Protein AF-A0A954JIT5-F1 (afdb_monomer)

Sequence (125 aa):
GEKFAMCTANTILPNGEAIFVLDMVTGRLIGAGYNTQTGGFTNTYARNLAADFRVVDNAQYVMVSGTSNIRSSGGGLPPATGVIYVGELNSGLVNMYAYAYGSGNRTFQNELQLIASFPWRQSLN

Structure (mmCIF, N/CA/C/O backbone):
data_AF-A0A954JIT5-F1
#
_entry.id   AF-A0A954JIT5-F1
#
loop_
_atom_site.group_PDB
_atom_site.id
_atom_site.type_symbol
_atom_site.label_atom_id
_atom_site.label_alt_id
_atom_site.label_comp_id
_atom_site.label_asym_id
_atom_site.label_entity_id
_atom_site.label_seq_id
_atom_site.pdbx_PDB_ins_code
_atom_site.Cartn_x
_atom_site.Cartn_y
_atom_site.Cartn_z
_atom_site.occupancy
_atom_site.B_iso_or_equiv
_atom_site.auth_seq_id
_atom_site.auth_comp_id
_atom_site.auth_asym_id
_atom_site.auth_atom_id
_atom_site.pdbx_PDB_model_num
ATOM 1 N N . GLY A 1 1 ? -21.141 7.621 -0.749 1.00 56.62 1 GLY A N 1
ATOM 2 C CA . GLY A 1 1 ? -20.071 8.153 -1.609 1.00 56.62 1 GLY A CA 1
ATOM 3 C C . GLY A 1 1 ? -18.924 7.179 -1.573 1.00 56.62 1 GLY A C 1
ATOM 4 O O . GLY A 1 1 ? -18.676 6.631 -0.504 1.00 56.62 1 GLY A O 1
ATOM 5 N N . GLU A 1 2 ? -18.295 6.924 -2.714 1.00 68.56 2 GLU A N 1
ATOM 6 C CA . GLU A 1 2 ? -17.094 6.089 -2.791 1.00 68.56 2 GLU A CA 1
ATOM 7 C C . GLU A 1 2 ? -15.995 6.700 -1.912 1.00 68.56 2 GLU A C 1
ATOM 9 O O . GLU A 1 2 ? -15.796 7.916 -1.910 1.00 68.56 2 GLU A O 1
ATOM 14 N N . LYS A 1 3 ? -15.332 5.865 -1.108 1.00 88.75 3 LYS A N 1
ATOM 15 C CA . LYS A 1 3 ? -14.244 6.27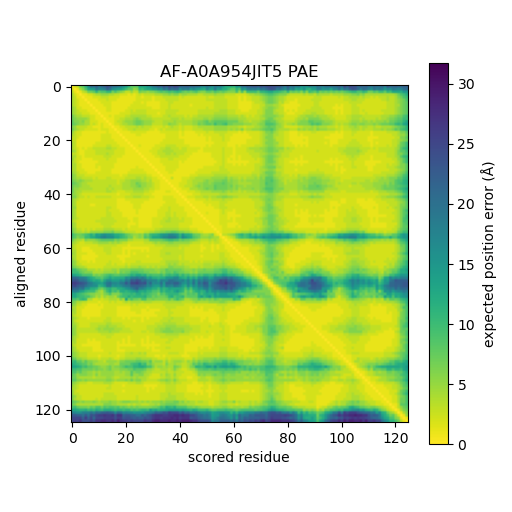7 -0.218 1.00 88.75 3 LYS A CA 1
ATOM 16 C C . LYS A 1 3 ? -13.006 5.494 -0.614 1.00 88.75 3 LYS A C 1
ATOM 18 O O . LYS A 1 3 ? -12.916 4.301 -0.335 1.00 88.75 3 LYS A O 1
ATOM 23 N N . PHE A 1 4 ? -12.073 6.163 -1.272 1.00 94.88 4 PHE A N 1
ATOM 24 C CA . PHE A 1 4 ? -10.789 5.585 -1.637 1.00 94.88 4 PHE A CA 1
ATOM 25 C C . PHE A 1 4 ? -9.642 6.456 -1.126 1.00 94.88 4 PHE A C 1
ATOM 27 O O . PHE A 1 4 ? -9.793 7.664 -0.951 1.00 94.88 4 PHE A O 1
ATOM 34 N N . ALA A 1 5 ? -8.490 5.833 -0.894 1.00 96.50 5 ALA A N 1
ATOM 35 C CA . ALA A 1 5 ? -7.214 6.512 -0.683 1.00 96.50 5 ALA A CA 1
ATOM 36 C C . ALA A 1 5 ? -6.198 6.030 -1.712 1.00 96.50 5 ALA A C 1
ATOM 38 O O . ALA A 1 5 ? -6.317 4.928 -2.247 1.00 96.50 5 ALA A O 1
ATOM 39 N N . MET A 1 6 ? -5.177 6.847 -1.959 1.00 97.88 6 MET A N 1
ATOM 40 C CA . MET A 1 6 ? -4.047 6.461 -2.790 1.00 97.88 6 MET A CA 1
ATOM 41 C C . MET A 1 6 ? -2.737 7.050 -2.287 1.00 97.88 6 MET A C 1
ATOM 43 O O . MET A 1 6 ? -2.720 8.128 -1.694 1.00 97.88 6 MET A O 1
ATOM 47 N N . CYS A 1 7 ? -1.639 6.347 -2.552 1.00 98.19 7 CYS A N 1
ATOM 48 C CA . CYS A 1 7 ? -0.286 6.860 -2.365 1.00 98.19 7 CYS A CA 1
ATOM 49 C C . CYS A 1 7 ? 0.678 6.216 -3.366 1.00 98.19 7 CYS A C 1
ATOM 51 O O . CYS A 1 7 ? 0.450 5.092 -3.826 1.00 98.19 7 CYS A O 1
ATOM 53 N N . THR A 1 8 ? 1.777 6.904 -3.670 1.00 97.94 8 THR A N 1
ATOM 54 C CA . THR A 1 8 ? 2.912 6.313 -4.387 1.00 97.94 8 THR A CA 1
ATOM 55 C C . THR A 1 8 ? 3.932 5.761 -3.401 1.00 97.94 8 THR A C 1
ATOM 57 O O . THR A 1 8 ? 4.007 6.211 -2.258 1.00 97.94 8 THR A O 1
ATOM 60 N N . ALA A 1 9 ? 4.716 4.773 -3.818 1.00 97.00 9 ALA A N 1
ATOM 61 C CA . ALA A 1 9 ? 5.888 4.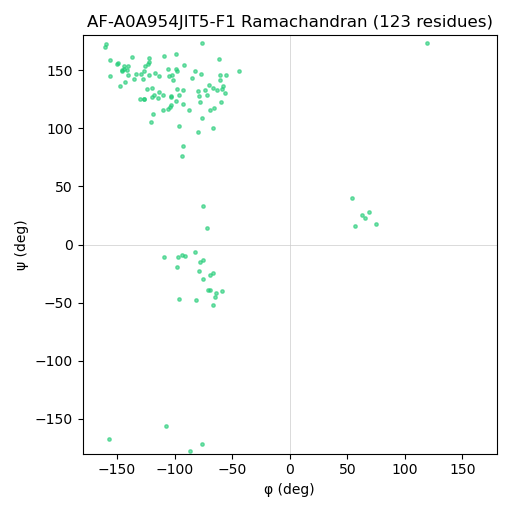326 -3.080 1.00 97.00 9 ALA A CA 1
ATOM 62 C C . ALA A 1 9 ? 7.023 3.972 -4.047 1.00 97.00 9 ALA A C 1
ATOM 64 O O . ALA A 1 9 ? 6.790 3.537 -5.176 1.00 97.00 9 ALA A O 1
ATOM 65 N N . ASN A 1 10 ? 8.258 4.141 -3.580 1.00 95.38 10 ASN A N 1
ATOM 66 C CA . ASN A 1 10 ? 9.449 3.918 -4.392 1.00 95.38 10 ASN A CA 1
ATOM 67 C C . ASN A 1 10 ? 9.663 2.437 -4.706 1.00 95.38 10 ASN A C 1
ATOM 69 O O . ASN A 1 10 ? 9.605 1.575 -3.832 1.00 95.38 10 ASN A O 1
ATOM 73 N N . THR A 1 11 ? 10.025 2.147 -5.945 1.00 93.19 11 THR A N 1
ATOM 74 C CA . THR A 1 11 ? 10.513 0.828 -6.352 1.00 93.19 11 THR A CA 1
ATOM 75 C C . THR A 1 11 ? 11.967 0.623 -5.899 1.00 93.19 11 THR A C 1
ATOM 77 O O . THR A 1 11 ? 12.531 1.405 -5.131 1.00 93.19 11 THR A O 1
ATOM 80 N N . ILE A 1 12 ? 12.600 -0.459 -6.354 1.00 89.50 12 ILE A N 1
ATOM 81 C CA . ILE A 1 12 ? 14.051 -0.634 -6.206 1.00 89.50 12 ILE A CA 1
ATOM 82 C C . ILE A 1 12 ? 14.857 0.182 -7.233 1.00 89.50 12 ILE A C 1
ATOM 84 O O . ILE A 1 12 ? 16.063 0.355 -7.072 1.00 89.50 12 ILE A O 1
ATOM 88 N N . LEU A 1 13 ? 14.213 0.685 -8.292 1.00 89.25 13 LEU A N 1
ATOM 89 C CA . LEU A 1 13 ? 14.871 1.509 -9.300 1.00 89.25 13 LEU A CA 1
ATOM 90 C C . LEU A 1 13 ? 14.914 2.981 -8.862 1.00 89.25 13 LEU A C 1
ATOM 92 O O . LEU A 1 13 ? 13.929 3.480 -8.310 1.00 89.25 13 LEU A O 1
ATOM 96 N N . PRO A 1 14 ? 16.002 3.712 -9.167 1.00 87.94 14 PRO A N 1
ATOM 97 C CA . PRO A 1 14 ? 16.045 5.157 -8.976 1.00 87.94 14 PRO A CA 1
ATOM 98 C C . PRO A 1 14 ? 14.898 5.842 -9.729 1.00 87.94 14 PRO A C 1
ATOM 100 O O . PRO A 1 14 ? 14.702 5.582 -10.916 1.00 87.94 14 PRO A O 1
ATOM 103 N N . ASN A 1 15 ? 14.156 6.718 -9.046 1.00 87.00 15 ASN A N 1
ATOM 104 C CA . ASN A 1 15 ? 13.010 7.463 -9.590 1.00 87.00 15 ASN A CA 1
ATOM 105 C C . ASN A 1 15 ? 11.880 6.590 -10.178 1.00 87.00 15 ASN A C 1
ATOM 107 O O . ASN A 1 15 ? 11.043 7.093 -10.925 1.00 87.00 15 ASN A O 1
ATOM 111 N N . GLY A 1 16 ? 11.852 5.289 -9.877 1.00 91.31 16 GLY A N 1
ATOM 112 C CA . GLY A 1 16 ? 10.735 4.416 -10.225 1.00 91.31 16 GLY A CA 1
ATOM 113 C C . GLY A 1 16 ? 9.737 4.354 -9.076 1.00 91.31 16 GLY A C 1
ATOM 114 O O . GLY A 1 16 ? 10.140 4.102 -7.941 1.00 91.31 16 GLY A O 1
ATOM 115 N N . GLU A 1 17 ? 8.446 4.498 -9.367 1.00 92.38 17 GLU A N 1
ATOM 116 C CA . GLU A 1 17 ? 7.369 4.418 -8.376 1.00 92.38 17 GLU A CA 1
ATOM 117 C C . GLU A 1 17 ? 6.326 3.349 -8.733 1.00 92.38 17 GLU A C 1
ATOM 119 O O . GLU A 1 17 ? 6.122 2.974 -9.894 1.00 92.38 17 GLU A O 1
ATOM 124 N N . ALA A 1 18 ? 5.644 2.867 -7.700 1.00 96.56 18 ALA A N 1
ATOM 125 C CA . ALA A 1 18 ? 4.385 2.152 -7.799 1.00 96.56 18 ALA A CA 1
ATOM 126 C C . ALA A 1 18 ? 3.266 2.986 -7.166 1.00 96.56 18 ALA A C 1
ATOM 128 O O . ALA A 1 18 ? 3.490 3.681 -6.176 1.00 96.56 18 ALA A O 1
ATOM 129 N N . ILE A 1 19 ? 2.064 2.903 -7.733 1.00 98.06 19 ILE A N 1
ATOM 130 C CA . ILE A 1 19 ? 0.849 3.526 -7.202 1.00 98.06 19 ILE A CA 1
ATOM 131 C C . ILE A 1 19 ? 0.004 2.469 -6.496 1.00 98.06 19 ILE A C 1
ATOM 133 O O . ILE A 1 19 ? -0.117 1.339 -6.974 1.00 98.06 19 ILE A O 1
ATOM 137 N N . PHE A 1 20 ? -0.606 2.847 -5.379 1.00 98.56 20 PHE A N 1
ATOM 138 C CA . PHE A 1 20 ? -1.499 1.992 -4.612 1.00 98.56 20 PHE A CA 1
ATOM 139 C C . PHE A 1 20 ? -2.822 2.694 -4.363 1.00 98.56 20 PHE A C 1
ATOM 141 O O . PHE A 1 20 ? -2.850 3.899 -4.120 1.00 98.56 20 PHE A O 1
ATOM 148 N N . VAL A 1 21 ? -3.907 1.927 -4.418 1.00 98.38 21 VAL A N 1
ATOM 149 C CA . VAL A 1 21 ? -5.275 2.395 -4.214 1.00 98.38 21 VAL A CA 1
ATOM 150 C C . VAL A 1 21 ? -5.959 1.480 -3.211 1.00 98.38 21 VAL A C 1
ATOM 152 O O . VAL A 1 21 ? -6.009 0.262 -3.397 1.00 98.38 21 VAL A O 1
ATOM 155 N N . LEU A 1 22 ? -6.488 2.080 -2.151 1.00 98.06 22 LEU A N 1
ATOM 156 C CA . LEU A 1 22 ? -7.285 1.416 -1.134 1.00 98.06 22 LEU A CA 1
ATOM 157 C C . LEU A 1 22 ? -8.760 1.742 -1.348 1.00 98.06 22 LEU A C 1
ATOM 159 O O . LEU A 1 22 ? -9.151 2.903 -1.241 1.00 98.06 22 LEU A O 1
ATOM 163 N N . ASP A 1 23 ? -9.570 0.712 -1.572 1.00 95.62 23 ASP A N 1
ATOM 164 C CA . ASP A 1 23 ? -11.014 0.776 -1.363 1.00 95.62 23 ASP A CA 1
ATOM 165 C C . ASP A 1 23 ? -11.287 0.704 0.146 1.00 95.62 23 ASP A C 1
ATOM 167 O O . ASP A 1 23 ? -11.091 -0.340 0.777 1.00 95.62 23 ASP A O 1
ATOM 171 N N . MET A 1 24 ? -11.715 1.822 0.737 1.00 94.38 24 MET A N 1
ATOM 172 C CA . MET A 1 24 ? -11.970 1.894 2.177 1.00 94.38 24 MET A CA 1
ATOM 173 C C . MET A 1 24 ? -13.265 1.194 2.593 1.00 94.38 24 MET A C 1
ATOM 175 O O . MET A 1 24 ? -13.473 0.995 3.784 1.00 94.38 24 MET A O 1
ATOM 179 N N . VAL A 1 25 ? -14.146 0.853 1.649 1.00 92.31 25 VAL A N 1
ATOM 180 C CA . VAL A 1 25 ? -15.397 0.143 1.935 1.00 92.31 25 VAL A CA 1
ATOM 181 C C . VAL A 1 25 ? -15.120 -1.346 2.068 1.00 92.31 25 VAL A C 1
ATOM 183 O O . VAL A 1 25 ? -15.551 -1.964 3.036 1.00 92.31 25 VAL A O 1
ATOM 186 N N . THR A 1 26 ? -14.378 -1.925 1.121 1.00 93.25 26 THR A N 1
ATOM 187 C CA . THR A 1 26 ? -14.102 -3.371 1.125 1.00 93.25 26 THR A CA 1
ATOM 188 C C . THR A 1 26 ? -12.787 -3.739 1.813 1.00 93.25 26 THR A C 1
ATOM 190 O O . THR A 1 26 ? -12.479 -4.922 1.938 1.00 93.25 26 THR A O 1
ATOM 193 N N . GLY A 1 27 ? -11.948 -2.758 2.162 1.00 95.12 27 GLY A N 1
ATOM 194 C CA . GLY A 1 27 ? -10.584 -2.998 2.641 1.00 95.12 27 GLY A CA 1
ATOM 195 C C . GLY A 1 27 ? -9.676 -3.622 1.574 1.00 95.12 27 GLY A C 1
ATOM 196 O O . GLY A 1 27 ? -8.699 -4.296 1.906 1.00 95.12 27 GLY A O 1
ATOM 197 N N . ARG A 1 28 ? -10.002 -3.458 0.284 1.00 96.50 28 ARG A N 1
ATOM 198 C CA . ARG A 1 28 ? -9.207 -4.019 -0.816 1.00 96.50 28 ARG A CA 1
ATOM 199 C C . ARG A 1 28 ? -8.112 -3.033 -1.193 1.00 96.50 28 ARG A C 1
ATOM 201 O O . ARG A 1 28 ? -8.395 -1.953 -1.703 1.00 96.50 28 ARG A O 1
ATOM 208 N N . LEU A 1 29 ? -6.864 -3.440 -0.995 1.00 98.25 29 LEU A N 1
ATOM 209 C CA . LEU A 1 29 ? -5.696 -2.699 -1.449 1.00 98.25 29 LEU A CA 1
ATOM 210 C C . LEU A 1 29 ? -5.198 -3.313 -2.752 1.00 98.25 29 LEU A C 1
ATOM 212 O O . LEU A 1 29 ? -4.898 -4.505 -2.807 1.00 98.25 29 LEU A O 1
ATOM 216 N N . ILE A 1 30 ? -5.115 -2.498 -3.796 1.00 98.31 30 ILE A N 1
ATOM 217 C CA . ILE A 1 30 ? -4.501 -2.862 -5.072 1.00 98.31 30 ILE A CA 1
ATOM 218 C C . ILE A 1 30 ? -3.368 -1.901 -5.396 1.00 98.31 30 ILE A C 1
ATOM 220 O O . ILE A 1 30 ? -3.314 -0.786 -4.881 1.00 98.31 30 ILE A O 1
ATOM 224 N N . GLY A 1 31 ? -2.467 -2.309 -6.277 1.00 98.00 31 GLY A N 1
ATOM 225 C CA . GLY A 1 31 ? -1.455 -1.400 -6.785 1.00 98.00 31 GLY A CA 1
ATOM 226 C C . GLY A 1 31 ? -0.837 -1.858 -8.084 1.00 98.00 31 GLY A C 1
ATOM 227 O O . GLY A 1 31 ? -1.029 -2.996 -8.521 1.00 98.00 31 GLY A O 1
ATOM 228 N N . ALA A 1 32 ? -0.070 -0.953 -8.679 1.00 97.88 32 ALA A N 1
ATOM 229 C CA . ALA A 1 32 ? 0.680 -1.232 -9.880 1.00 97.88 32 ALA A CA 1
ATOM 230 C C . ALA A 1 32 ? 1.998 -0.445 -9.948 1.00 97.88 32 ALA A C 1
ATOM 232 O O . ALA A 1 32 ? 2.044 0.747 -9.659 1.00 97.88 32 ALA A O 1
ATOM 233 N N . GLY A 1 33 ? 3.074 -1.116 -10.356 1.00 96.06 33 GLY A N 1
ATOM 234 C CA . GLY A 1 33 ? 4.373 -0.520 -10.655 1.00 96.06 33 GLY A CA 1
ATOM 235 C C . GLY A 1 33 ? 4.528 -0.254 -12.147 1.00 96.06 33 GLY A C 1
ATOM 236 O O . GLY A 1 33 ? 4.323 -1.160 -12.962 1.00 96.06 33 GLY A O 1
ATOM 237 N N . TYR A 1 34 ? 4.913 0.974 -12.496 1.00 93.38 34 TYR A N 1
ATOM 238 C CA . TYR A 1 34 ? 5.220 1.339 -13.876 1.00 93.38 34 TYR A CA 1
ATOM 239 C C . TYR A 1 34 ? 6.559 0.730 -14.297 1.00 93.38 34 TYR A C 1
ATOM 241 O O . TYR A 1 34 ? 7.546 0.802 -13.563 1.00 93.38 34 TYR A O 1
ATOM 249 N N . ASN A 1 35 ? 6.598 0.121 -15.476 1.00 90.12 35 ASN A N 1
ATOM 250 C CA . ASN A 1 35 ? 7.809 -0.404 -16.085 1.00 90.12 35 ASN A CA 1
ATOM 251 C C . ASN A 1 35 ? 8.172 0.445 -17.303 1.00 90.12 35 ASN A C 1
ATOM 253 O O . ASN A 1 35 ? 7.444 0.490 -18.296 1.00 90.12 35 ASN A O 1
ATOM 257 N N . THR A 1 36 ? 9.321 1.110 -17.218 1.00 87.06 36 THR A N 1
ATOM 258 C CA . THR A 1 36 ? 9.836 1.998 -18.264 1.00 87.06 36 THR A CA 1
ATOM 259 C C . THR A 1 36 ? 10.271 1.246 -19.519 1.00 87.06 36 THR A C 1
ATOM 261 O O . THR A 1 36 ? 10.224 1.829 -20.596 1.00 87.06 36 THR A O 1
ATOM 264 N N . GLN A 1 37 ? 10.655 -0.033 -19.414 1.00 87.31 37 GLN A N 1
ATOM 265 C CA . GLN A 1 37 ? 11.058 -0.843 -20.571 1.00 87.31 37 GLN A CA 1
ATOM 266 C C . GLN A 1 37 ? 9.862 -1.181 -21.461 1.00 87.31 37 GLN A C 1
ATOM 268 O O . GLN A 1 37 ? 9.970 -1.163 -22.683 1.00 87.31 37 GLN A O 1
ATOM 273 N N . THR A 1 38 ? 8.712 -1.470 -20.849 1.00 89.31 38 THR A N 1
ATOM 274 C CA . THR A 1 38 ? 7.483 -1.836 -21.566 1.00 89.31 38 THR A CA 1
ATOM 275 C C . THR A 1 38 ? 6.523 -0.662 -21.758 1.00 89.31 38 THR A C 1
ATOM 277 O O . THR A 1 38 ? 5.532 -0.810 -22.464 1.00 89.31 38 THR A O 1
ATOM 280 N N . GLY A 1 39 ? 6.766 0.479 -21.105 1.00 90.19 39 GLY A N 1
ATOM 281 C CA . GLY A 1 39 ? 5.899 1.659 -21.166 1.00 90.19 39 GLY A CA 1
ATOM 282 C C . GLY A 1 39 ? 4.539 1.474 -20.485 1.00 90.19 39 GLY A C 1
ATOM 283 O O . GLY A 1 39 ? 3.562 2.098 -20.892 1.00 90.19 39 GLY A O 1
ATOM 284 N N . GLY A 1 40 ? 4.436 0.602 -19.476 1.00 92.44 40 GLY A N 1
ATOM 285 C CA . GLY A 1 40 ? 3.143 0.248 -18.883 1.00 92.44 40 GLY A CA 1
ATOM 286 C C . GLY A 1 40 ? 3.221 -0.342 -17.480 1.00 92.44 40 GLY A C 1
ATOM 287 O O . GLY A 1 40 ? 4.296 -0.626 -16.955 1.00 92.44 40 GLY A O 1
ATOM 288 N N . PHE A 1 41 ? 2.056 -0.535 -16.864 1.00 95.44 41 PHE A N 1
ATOM 289 C CA . PHE A 1 41 ? 1.923 -1.161 -15.551 1.00 95.44 41 PHE A CA 1
ATOM 290 C C . PHE A 1 41 ? 2.023 -2.684 -15.664 1.00 95.44 41 PHE A C 1
ATOM 292 O O . PHE A 1 41 ? 1.042 -3.358 -15.971 1.00 95.44 41 PHE A O 1
ATOM 299 N N . THR A 1 42 ? 3.213 -3.235 -15.424 1.00 94.50 42 THR A N 1
ATOM 300 C CA . THR A 1 42 ? 3.453 -4.686 -15.539 1.00 94.50 42 THR A CA 1
ATOM 301 C C . THR A 1 42 ? 3.660 -5.378 -14.202 1.00 94.50 42 THR A C 1
ATOM 303 O O . THR A 1 42 ? 3.646 -6.601 -14.157 1.00 94.50 42 THR A O 1
ATOM 306 N N . ASN A 1 43 ? 3.835 -4.637 -13.110 1.00 95.56 43 ASN A N 1
ATOM 307 C CA . ASN A 1 43 ? 3.906 -5.203 -11.767 1.00 95.56 43 ASN A CA 1
ATOM 308 C C . ASN A 1 43 ? 2.594 -4.886 -11.062 1.00 95.56 43 ASN A C 1
ATOM 310 O O . ASN A 1 43 ?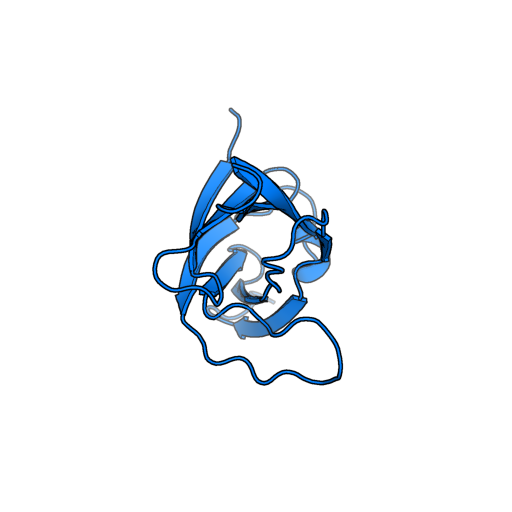 2.300 -3.714 -10.888 1.00 95.56 43 ASN A O 1
ATOM 314 N N . THR A 1 44 ? 1.802 -5.880 -10.682 1.00 97.06 44 THR A N 1
ATOM 315 C CA . THR A 1 44 ? 0.486 -5.669 -10.059 1.00 97.06 44 THR A CA 1
ATOM 316 C C . THR A 1 44 ? 0.414 -6.325 -8.692 1.00 97.06 44 THR A C 1
ATOM 318 O O . THR A 1 44 ? 1.026 -7.373 -8.468 1.00 97.06 44 THR A O 1
ATOM 321 N N . TYR A 1 45 ? -0.330 -5.684 -7.790 1.00 97.56 45 TYR A N 1
ATOM 322 C CA . TYR A 1 45 ? -0.409 -6.061 -6.385 1.00 97.56 45 TYR A CA 1
ATOM 323 C C . TYR A 1 45 ? -1.844 -6.087 -5.876 1.00 97.56 45 TYR A C 1
ATOM 325 O O . TYR A 1 45 ? -2.665 -5.266 -6.288 1.00 97.56 45 TYR A O 1
ATOM 333 N N . ALA A 1 46 ? -2.131 -7.000 -4.949 1.00 97.88 46 ALA A N 1
ATOM 334 C CA . ALA A 1 46 ? -3.403 -7.055 -4.239 1.00 97.88 46 ALA A CA 1
ATOM 335 C C . ALA A 1 46 ? -3.223 -7.541 -2.792 1.00 97.88 46 ALA A C 1
ATOM 337 O O . ALA A 1 46 ? -2.311 -8.319 -2.508 1.00 97.88 46 ALA A O 1
ATOM 338 N N . ARG A 1 47 ? -4.101 -7.088 -1.889 1.00 98.06 47 ARG A N 1
ATOM 339 C CA . ARG A 1 47 ? -4.224 -7.561 -0.502 1.00 98.06 47 ARG A CA 1
ATOM 340 C C . ARG A 1 47 ? -5.625 -7.291 0.044 1.00 98.06 47 ARG A C 1
ATOM 342 O O . ARG A 1 47 ? -6.228 -6.263 -0.271 1.00 98.06 47 ARG A O 1
ATOM 349 N N . ASN A 1 48 ? -6.124 -8.194 0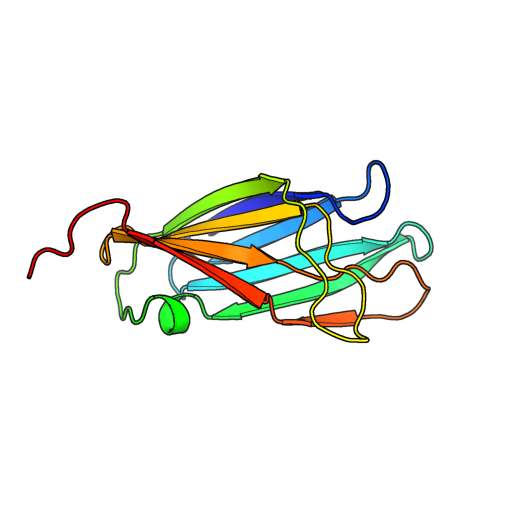.884 1.00 97.25 48 ASN A N 1
ATOM 350 C CA . ASN A 1 48 ? -7.342 -7.986 1.664 1.00 97.25 48 ASN A CA 1
ATOM 351 C C . ASN A 1 48 ? -6.977 -7.496 3.074 1.00 97.25 48 ASN A C 1
ATOM 353 O O . ASN A 1 48 ? -6.576 -8.290 3.923 1.00 97.25 48 ASN A O 1
ATOM 357 N N . LEU A 1 49 ? -7.129 -6.195 3.321 1.00 97.25 49 LEU A N 1
ATOM 358 C CA . LEU A 1 49 ? -6.781 -5.590 4.605 1.00 97.25 49 LEU A CA 1
ATOM 359 C C . LEU A 1 49 ? -7.810 -5.898 5.692 1.00 97.25 49 LEU A C 1
ATOM 361 O O . LEU A 1 49 ? -7.441 -5.999 6.857 1.00 97.25 49 LEU A O 1
ATOM 365 N N . ALA A 1 50 ? -9.084 -6.085 5.337 1.00 95.50 50 ALA A N 1
ATOM 366 C CA . ALA A 1 50 ? -10.106 -6.459 6.314 1.00 95.50 50 ALA A CA 1
ATOM 367 C C . ALA A 1 50 ? -9.748 -7.785 7.007 1.00 95.50 50 ALA A C 1
ATOM 369 O O . ALA A 1 50 ? -9.845 -7.896 8.230 1.00 95.50 50 ALA A O 1
ATOM 370 N N . ALA A 1 51 ? -9.224 -8.748 6.240 1.00 96.00 51 ALA A N 1
ATOM 371 C CA . ALA A 1 51 ? -8.715 -10.007 6.777 1.00 96.00 51 ALA A CA 1
ATOM 372 C C . ALA A 1 51 ? -7.489 -9.807 7.687 1.00 96.00 51 ALA A C 1
ATOM 374 O O . ALA A 1 51 ? -7.443 -10.374 8.778 1.00 96.00 51 ALA A O 1
ATOM 375 N N . ASP A 1 52 ? -6.526 -8.977 7.274 1.00 96.81 52 ASP A N 1
ATOM 376 C CA . ASP A 1 52 ? -5.309 -8.721 8.057 1.00 96.81 52 ASP A CA 1
ATOM 377 C C . ASP A 1 52 ? -5.604 -8.036 9.399 1.00 96.81 52 ASP A C 1
ATOM 379 O O . ASP A 1 52 ? -5.033 -8.405 10.425 1.00 96.81 52 ASP A O 1
ATOM 383 N N . PHE A 1 53 ? -6.511 -7.056 9.405 1.00 95.75 53 PHE A N 1
ATOM 384 C CA . PHE A 1 53 ? -6.931 -6.343 10.615 1.00 95.75 53 PHE A CA 1
ATOM 385 C C . PHE A 1 53 ? -8.002 -7.086 11.420 1.00 95.75 53 PHE A C 1
ATOM 387 O O . PHE A 1 53 ? -8.331 -6.660 12.525 1.00 95.75 53 PHE A O 1
ATOM 394 N N . ARG A 1 54 ? -8.529 -8.205 10.898 1.00 94.25 54 ARG A N 1
ATOM 395 C CA . ARG A 1 54 ? -9.634 -8.980 11.493 1.00 94.25 54 ARG A CA 1
ATOM 396 C C . ARG A 1 54 ? -10.866 -8.119 11.778 1.00 94.25 54 ARG A C 1
ATOM 398 O O . ARG A 1 54 ? -11.516 -8.268 12.810 1.00 94.25 54 ARG A O 1
ATOM 405 N N . VAL A 1 55 ? -11.169 -7.214 10.856 1.00 92.06 55 VAL A N 1
ATOM 406 C CA . VAL A 1 55 ? -12.322 -6.315 10.940 1.00 92.06 55 VAL A CA 1
ATOM 407 C C . VAL A 1 55 ? -13.415 -6.756 9.981 1.00 92.06 55 VAL A C 1
ATOM 409 O O . VAL A 1 55 ? -13.153 -7.364 8.943 1.00 92.06 55 VAL A O 1
ATOM 412 N N . VAL A 1 56 ? -14.649 -6.449 10.362 1.00 83.94 56 VAL A N 1
ATOM 413 C CA . VAL A 1 56 ? -15.856 -6.664 9.558 1.00 83.94 56 VAL A CA 1
ATOM 414 C C . VAL A 1 56 ? -16.373 -5.308 9.061 1.00 83.94 56 VAL A C 1
ATOM 416 O O . VAL A 1 56 ? -15.596 -4.357 8.952 1.00 83.94 56 VAL A O 1
ATOM 419 N N . ASP A 1 57 ? -17.662 -5.214 8.743 1.00 79.62 57 ASP A N 1
ATOM 420 C CA . ASP A 1 57 ? -18.321 -4.003 8.250 1.00 79.62 57 ASP A CA 1
ATOM 421 C C . ASP A 1 57 ? -17.938 -2.723 9.022 1.00 79.62 57 ASP A C 1
ATOM 423 O O . ASP A 1 57 ? -17.688 -2.738 10.228 1.00 79.62 57 ASP A O 1
ATOM 427 N N . ASN A 1 58 ? -17.949 -1.584 8.319 1.00 87.31 58 ASN A N 1
ATOM 428 C CA . ASN A 1 58 ? -17.623 -0.249 8.847 1.00 87.31 58 ASN A CA 1
ATOM 429 C C . ASN A 1 58 ? -16.181 -0.061 9.364 1.00 87.31 58 ASN A C 1
ATOM 431 O O . ASN A 1 58 ? -15.930 0.828 10.187 1.00 87.31 58 ASN A O 1
ATOM 435 N N . ALA A 1 59 ? -15.222 -0.841 8.859 1.00 92.56 59 ALA A N 1
ATOM 436 C CA . ALA A 1 59 ? -13.802 -0.554 9.036 1.00 92.56 59 ALA A CA 1
ATOM 437 C C . ALA A 1 59 ? -13.444 0.860 8.541 1.00 92.56 59 ALA A C 1
ATOM 439 O O . ALA A 1 59 ? -14.023 1.372 7.578 1.00 92.56 59 ALA A O 1
ATOM 440 N N . GLN A 1 60 ? -12.494 1.507 9.214 1.00 94.75 60 GLN A N 1
ATOM 441 C CA . GLN A 1 60 ? -12.053 2.851 8.851 1.00 94.75 60 GLN A CA 1
ATOM 442 C C . GLN A 1 60 ? -10.546 2.860 8.674 1.00 94.75 60 GLN A C 1
ATOM 444 O O . GLN A 1 60 ? -9.811 2.499 9.586 1.00 94.75 60 GLN A O 1
ATOM 449 N N . TYR A 1 61 ? -10.078 3.305 7.512 1.00 95.81 61 TYR A N 1
ATOM 450 C CA . TYR A 1 61 ? -8.672 3.194 7.150 1.00 95.81 61 TYR A CA 1
ATOM 451 C C . TYR A 1 61 ? -8.007 4.555 6.964 1.00 95.81 61 TYR A C 1
ATOM 453 O O . TYR A 1 61 ? -8.612 5.504 6.466 1.00 95.81 61 TYR A O 1
ATOM 461 N N . VAL A 1 62 ? -6.723 4.611 7.298 1.00 96.06 62 VAL A N 1
ATOM 462 C CA . VAL A 1 62 ? -5.791 5.678 6.917 1.00 96.06 62 VAL A CA 1
ATOM 463 C C . VAL A 1 62 ? -4.571 5.053 6.259 1.00 96.06 62 VAL A C 1
ATOM 465 O O . VAL A 1 62 ? -4.200 3.928 6.584 1.00 96.06 62 VAL A O 1
ATOM 468 N N . MET A 1 63 ? -3.947 5.761 5.323 1.00 97.75 63 MET A N 1
ATOM 469 C CA . MET A 1 63 ? -2.868 5.206 4.511 1.00 97.75 63 MET A CA 1
ATOM 470 C C . MET A 1 63 ? -1.793 6.251 4.240 1.00 97.75 63 MET A C 1
ATOM 472 O O . MET A 1 63 ? -2.102 7.409 3.965 1.00 97.75 63 MET A O 1
ATOM 476 N N . VAL A 1 64 ? -0.535 5.823 4.300 1.00 98.12 64 VAL A N 1
ATOM 477 C CA . VAL A 1 64 ? 0.633 6.615 3.907 1.00 98.12 64 VAL A CA 1
ATOM 478 C C . VAL A 1 64 ? 1.720 5.684 3.378 1.00 98.12 64 VAL A C 1
ATOM 480 O O . VAL A 1 64 ? 1.759 4.502 3.718 1.00 98.12 64 VAL A O 1
ATOM 483 N N . SER A 1 65 ? 2.615 6.199 2.547 1.00 97.94 65 SER A N 1
ATOM 484 C CA . SER A 1 65 ? 3.813 5.479 2.124 1.00 97.94 65 SER A CA 1
ATOM 485 C C . SER A 1 65 ? 5.043 5.896 2.922 1.00 97.94 65 SER A C 1
ATOM 487 O O . SER A 1 65 ? 5.071 6.923 3.597 1.00 97.94 65 SER A O 1
ATOM 489 N N . GLY A 1 66 ? 6.087 5.081 2.842 1.00 96.38 66 GL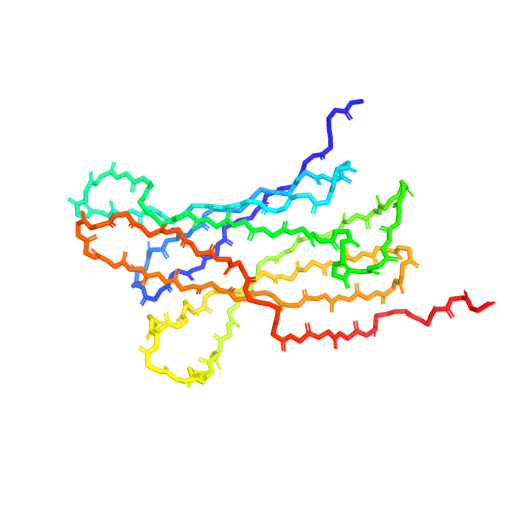Y A N 1
ATOM 490 C CA . GLY A 1 66 ? 7.402 5.434 3.355 1.00 96.38 66 GLY A CA 1
ATOM 491 C C . GLY A 1 66 ? 8.502 4.643 2.669 1.00 96.38 66 GLY A C 1
ATOM 492 O O . GLY A 1 66 ? 8.271 3.970 1.663 1.00 96.38 66 GLY A O 1
ATOM 493 N N . THR A 1 67 ? 9.693 4.702 3.254 1.00 95.44 67 THR A N 1
ATOM 494 C CA . THR A 1 67 ? 10.881 4.000 2.766 1.00 95.44 67 THR A CA 1
ATOM 495 C C . THR A 1 67 ? 11.422 3.115 3.876 1.00 95.44 67 THR A C 1
ATOM 497 O O . THR A 1 67 ? 11.559 3.556 5.017 1.00 95.44 67 THR A O 1
ATOM 500 N N . SER A 1 68 ? 11.749 1.867 3.553 1.00 92.00 68 SER A N 1
ATOM 501 C CA . SER A 1 68 ? 12.352 0.935 4.498 1.00 92.00 68 SER A CA 1
ATOM 502 C C . SER A 1 68 ? 13.330 -0.002 3.804 1.00 92.00 68 SER A C 1
ATOM 504 O O . SER A 1 68 ? 13.157 -0.368 2.644 1.00 92.00 68 SER A O 1
ATOM 506 N N . ASN A 1 69 ? 14.362 -0.418 4.534 1.00 86.94 69 ASN A N 1
ATOM 507 C CA . ASN A 1 69 ? 15.303 -1.424 4.062 1.00 86.94 69 ASN A CA 1
ATOM 508 C C . ASN A 1 69 ? 14.844 -2.811 4.533 1.00 86.94 69 ASN A C 1
ATOM 510 O O . ASN A 1 69 ? 15.254 -3.296 5.591 1.00 86.94 69 ASN A O 1
ATOM 514 N N . ILE A 1 70 ? 13.939 -3.420 3.764 1.00 84.88 70 ILE A N 1
ATOM 515 C CA . ILE A 1 70 ? 13.425 -4.761 4.044 1.00 84.88 70 ILE A CA 1
ATOM 516 C C . ILE A 1 70 ? 14.462 -5.792 3.618 1.00 84.88 70 ILE A C 1
ATOM 518 O O . ILE A 1 70 ? 14.858 -5.860 2.456 1.00 84.88 70 ILE A O 1
ATOM 522 N N . ARG A 1 71 ? 14.893 -6.636 4.558 1.00 74.12 71 ARG A N 1
ATOM 523 C CA . ARG A 1 71 ? 15.784 -7.751 4.227 1.00 74.12 71 ARG A CA 1
ATOM 524 C C . ARG A 1 71 ? 14.987 -8.800 3.460 1.00 74.12 71 ARG A C 1
ATOM 526 O O . ARG A 1 71 ? 13.945 -9.241 3.937 1.00 74.12 71 ARG A O 1
ATOM 533 N N . SER A 1 72 ? 15.489 -9.236 2.308 1.00 66.62 72 SER A N 1
ATOM 534 C CA . SER A 1 72 ? 14.895 -10.359 1.581 1.00 66.62 72 SER A CA 1
ATOM 535 C C . SER A 1 72 ? 15.046 -11.651 2.390 1.00 66.62 72 SER A C 1
ATOM 537 O O . SER A 1 72 ? 16.167 -12.111 2.618 1.00 66.62 72 SER A O 1
ATOM 539 N N . SER A 1 73 ? 13.940 -12.268 2.799 1.00 57.97 73 SER A N 1
ATOM 540 C CA . SER A 1 73 ? 13.933 -13.617 3.369 1.00 57.97 73 SER A CA 1
ATOM 541 C C . SER A 1 73 ? 13.667 -14.654 2.267 1.00 57.97 73 SER A C 1
ATOM 543 O O . SER A 1 73 ? 12.567 -15.180 2.137 1.00 57.97 73 SER A O 1
ATOM 545 N N . GLY A 1 74 ? 14.682 -14.951 1.447 1.00 61.00 74 GLY A N 1
ATOM 546 C CA . GLY A 1 74 ? 14.634 -16.030 0.443 1.00 61.00 74 GLY A CA 1
ATOM 547 C C . GLY A 1 74 ? 14.801 -15.583 -1.017 1.00 61.00 74 GLY A C 1
ATOM 548 O O . GLY A 1 74 ? 14.872 -14.396 -1.316 1.00 61.00 74 GLY A O 1
ATOM 549 N N . GLY A 1 75 ? 14.892 -16.559 -1.932 1.00 56.53 75 GLY A N 1
ATOM 550 C CA . GLY A 1 75 ? 15.268 -16.397 -3.352 1.00 56.53 75 GLY A CA 1
ATOM 551 C C . GLY A 1 75 ? 14.204 -15.806 -4.292 1.00 56.53 75 GLY A C 1
ATOM 552 O O . GLY A 1 75 ? 14.137 -16.204 -5.452 1.00 56.53 75 GLY A O 1
ATOM 553 N N . GLY A 1 76 ? 13.353 -14.904 -3.797 1.00 67.38 76 GLY A N 1
ATOM 554 C CA . GLY A 1 76 ? 12.357 -14.180 -4.596 1.00 67.38 76 GLY A CA 1
ATOM 555 C C . GLY A 1 76 ? 12.904 -12.899 -5.237 1.00 67.38 76 GLY A C 1
ATOM 556 O O . GLY A 1 76 ? 14.080 -12.566 -5.091 1.00 67.38 76 GLY A O 1
ATOM 557 N N . LEU A 1 77 ? 12.036 -12.155 -5.936 1.00 65.81 77 LEU A N 1
ATOM 558 C CA . LEU A 1 77 ? 12.364 -10.789 -6.359 1.00 65.81 77 LEU A CA 1
ATOM 559 C C . LEU A 1 77 ? 12.701 -9.941 -5.122 1.00 65.81 77 LEU A C 1
ATOM 561 O O . LEU A 1 77 ? 11.988 -10.040 -4.118 1.00 65.81 77 LEU A O 1
ATOM 565 N N . PRO A 1 78 ? 13.757 -9.112 -5.177 1.00 72.62 78 PRO A N 1
ATOM 566 C CA . PRO A 1 78 ? 14.112 -8.270 -4.050 1.00 72.62 78 PRO A CA 1
ATOM 567 C C . PRO A 1 78 ? 12.948 -7.323 -3.721 1.00 72.62 78 PRO A C 1
ATOM 569 O O . PRO A 1 78 ? 12.276 -6.826 -4.637 1.00 72.62 78 PRO A O 1
ATOM 572 N N . PRO A 1 79 ? 12.685 -7.076 -2.426 1.00 78.56 79 PRO A N 1
ATOM 573 C CA . PRO A 1 79 ? 11.671 -6.115 -2.030 1.00 78.56 79 PRO A CA 1
ATOM 574 C C . PRO A 1 79 ? 12.027 -4.726 -2.569 1.00 78.56 79 PRO A C 1
ATOM 576 O O . PRO A 1 79 ? 13.198 -4.353 -2.675 1.00 78.56 79 PRO A O 1
ATOM 579 N N . ALA A 1 80 ? 11.000 -3.959 -2.919 1.00 88.19 80 ALA A N 1
ATOM 580 C CA . ALA A 1 80 ? 11.132 -2.542 -3.200 1.00 88.19 80 ALA A CA 1
ATOM 581 C C . ALA A 1 80 ? 11.633 -1.792 -1.955 1.00 88.19 80 ALA A C 1
ATOM 583 O O . ALA A 1 80 ? 11.511 -2.265 -0.824 1.00 88.19 80 ALA A O 1
ATOM 584 N N . THR A 1 81 ? 12.191 -0.600 -2.170 1.00 92.75 81 THR A N 1
ATOM 585 C CA . THR A 1 81 ? 12.620 0.268 -1.061 1.00 92.75 81 THR A CA 1
ATOM 586 C C . THR A 1 81 ? 11.446 1.011 -0.425 1.00 92.75 81 THR A C 1
ATOM 588 O O . THR A 1 81 ? 11.523 1.433 0.728 1.00 92.75 81 THR A O 1
ATOM 591 N N . GLY A 1 82 ? 10.348 1.169 -1.163 1.00 95.56 82 GLY A N 1
ATOM 592 C CA . GLY A 1 82 ? 9.105 1.746 -0.687 1.00 95.56 82 GLY A CA 1
ATOM 593 C C . GLY A 1 82 ? 8.235 0.737 0.054 1.00 95.56 82 GLY A C 1
ATOM 594 O O . GLY A 1 82 ? 8.217 -0.456 -0.247 1.00 95.56 82 GLY A O 1
ATOM 595 N N . VAL A 1 83 ? 7.469 1.247 1.009 1.00 97.00 83 VAL A N 1
ATOM 596 C CA . VAL A 1 83 ? 6.531 0.484 1.838 1.00 97.00 83 VAL A CA 1
ATOM 597 C C . VAL A 1 83 ? 5.225 1.250 1.990 1.00 97.00 83 VAL A C 1
ATOM 599 O O . VAL A 1 83 ? 5.178 2.464 1.781 1.00 97.00 83 VAL A O 1
ATOM 602 N N . ILE A 1 84 ? 4.170 0.539 2.370 1.00 98.12 84 ILE A N 1
ATOM 603 C CA . ILE A 1 84 ? 2.848 1.112 2.622 1.00 98.12 84 ILE A CA 1
ATOM 604 C C . ILE A 1 84 ? 2.502 0.873 4.084 1.00 98.12 84 ILE A C 1
ATOM 606 O O . ILE A 1 84 ? 2.548 -0.262 4.555 1.00 98.12 84 ILE A O 1
ATOM 610 N N . TYR A 1 85 ? 2.118 1.928 4.786 1.00 98.19 85 TYR A N 1
ATOM 611 C CA . TYR A 1 85 ? 1.531 1.839 6.111 1.00 98.19 85 TYR A CA 1
ATOM 612 C C . TYR A 1 85 ? 0.030 2.046 5.990 1.00 98.19 85 TYR A C 1
ATOM 614 O O . TYR A 1 85 ? -0.424 3.038 5.417 1.00 98.19 85 TYR A O 1
ATOM 622 N N . VAL A 1 86 ? -0.739 1.119 6.549 1.00 98.19 86 VAL A N 1
ATOM 623 C CA . VAL A 1 86 ? -2.184 1.275 6.689 1.00 98.19 86 VAL A CA 1
ATOM 624 C C . VAL A 1 86 ? -2.518 1.215 8.164 1.00 98.19 86 VAL A C 1
ATOM 626 O O . VAL A 1 86 ? -2.112 0.284 8.851 1.00 98.19 86 VAL A O 1
ATOM 629 N N . GLY A 1 87 ? -3.238 2.215 8.654 1.00 97.44 87 GLY A N 1
ATOM 630 C CA . GLY A 1 87 ? -3.879 2.172 9.959 1.00 97.44 87 GLY A CA 1
ATOM 631 C C . GLY A 1 87 ? -5.337 1.786 9.791 1.00 97.44 87 GLY A C 1
ATOM 632 O O . GLY A 1 87 ? -6.017 2.358 8.940 1.00 97.44 87 GLY A O 1
ATOM 633 N N . GLU A 1 88 ? -5.822 0.858 10.605 1.00 96.00 88 GLU A N 1
ATOM 634 C CA . GLU A 1 88 ? -7.256 0.643 10.771 1.00 96.00 88 GLU A CA 1
ATOM 635 C C . GLU A 1 88 ? -7.668 1.259 12.112 1.00 96.00 88 GLU A C 1
ATOM 637 O O . GLU A 1 88 ? -7.126 0.950 13.179 1.00 96.00 88 GLU A O 1
ATOM 642 N N . LEU A 1 89 ? -8.557 2.248 12.035 1.00 93.31 89 LEU A N 1
ATOM 643 C CA . LEU A 1 89 ? -8.848 3.126 13.152 1.00 93.31 89 LEU A CA 1
ATOM 644 C C . LEU A 1 89 ? -9.574 2.368 14.249 1.00 93.31 89 LEU A C 1
ATOM 646 O O . LEU A 1 89 ? -9.224 2.600 15.393 1.00 93.31 89 LEU A O 1
ATOM 650 N N . ASN A 1 90 ? -10.511 1.462 13.954 1.00 91.62 90 ASN A N 1
ATOM 651 C CA . ASN A 1 90 ? -11.311 0.793 14.983 1.00 91.62 90 ASN A CA 1
ATOM 652 C C . ASN A 1 90 ? -10.460 -0.131 15.869 1.00 91.62 90 ASN A C 1
ATOM 654 O O . ASN A 1 90 ? -10.454 0.032 17.091 1.00 91.62 90 ASN A O 1
ATOM 658 N N . SER A 1 91 ? -9.693 -1.024 15.249 1.00 91.62 91 SER A N 1
ATOM 659 C CA . SER A 1 91 ? -8.763 -1.975 15.866 1.00 91.62 91 SER A CA 1
ATOM 660 C C . SER A 1 91 ? -7.574 -1.294 16.542 1.00 91.62 91 SER A C 1
ATOM 662 O O . SER A 1 91 ? -6.991 -1.857 17.465 1.00 91.62 91 SER A O 1
ATOM 664 N N . GLY A 1 92 ? -7.212 -0.078 16.117 1.00 93.50 92 GLY A N 1
ATOM 665 C CA . GLY A 1 92 ? -6.082 0.644 16.692 1.00 93.50 92 GLY A CA 1
ATOM 666 C C . GLY A 1 92 ? -4.720 0.105 16.256 1.00 93.50 92 GLY A C 1
ATOM 667 O O . GLY A 1 92 ? -3.713 0.399 16.903 1.00 93.50 92 GLY A O 1
ATOM 668 N N . LEU A 1 93 ? -4.672 -0.669 15.169 1.00 96.06 93 LEU A N 1
ATOM 669 C CA . LEU A 1 93 ? -3.450 -1.243 14.616 1.00 96.06 93 LEU A CA 1
ATO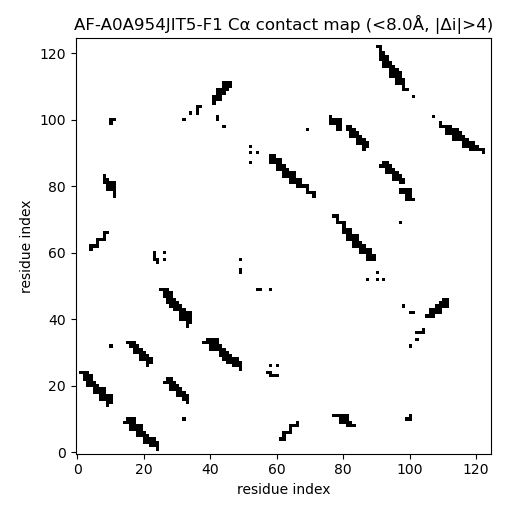M 670 C C . LEU A 1 93 ? -2.980 -0.469 13.385 1.00 96.06 93 LEU A C 1
ATOM 672 O O . LEU A 1 93 ? -3.778 0.009 12.579 1.00 96.06 93 LEU A O 1
ATOM 676 N N . VAL A 1 94 ? -1.662 -0.397 13.221 1.00 97.75 94 VAL A N 1
ATOM 677 C CA . VAL A 1 94 ? -1.007 -0.013 11.972 1.00 97.75 94 VAL A CA 1
ATOM 678 C C . VAL A 1 94 ? -0.233 -1.213 11.449 1.00 97.75 94 VAL A C 1
ATOM 680 O O . VAL A 1 94 ? 0.609 -1.762 12.157 1.00 97.75 94 VAL A O 1
ATOM 683 N N . ASN A 1 95 ? -0.500 -1.590 10.202 1.00 97.94 95 ASN A N 1
ATOM 684 C CA . ASN A 1 95 ? 0.225 -2.621 9.473 1.00 97.94 95 ASN A CA 1
ATOM 685 C C . ASN A 1 95 ? 1.153 -1.993 8.434 1.00 97.94 95 ASN A C 1
ATOM 687 O O . ASN A 1 95 ? 0.822 -0.993 7.796 1.00 97.94 95 ASN A O 1
ATOM 691 N N . MET A 1 96 ? 2.304 -2.624 8.243 1.00 97.56 96 MET A N 1
ATOM 692 C CA . MET A 1 96 ? 3.310 -2.275 7.252 1.00 97.56 96 MET A CA 1
ATOM 693 C C . MET A 1 96 ? 3.357 -3.349 6.169 1.00 97.56 96 MET A C 1
ATOM 695 O O . MET A 1 96 ? 3.527 -4.531 6.474 1.00 97.56 96 MET A O 1
ATOM 699 N N . TYR A 1 97 ? 3.273 -2.929 4.912 1.00 97.12 97 TYR A N 1
ATOM 700 C CA . TYR A 1 97 ? 3.267 -3.804 3.749 1.00 97.12 97 TYR A CA 1
ATOM 701 C C . TYR A 1 97 ? 4.440 -3.508 2.818 1.00 97.12 97 TYR A C 1
ATOM 703 O O . TYR A 1 97 ? 4.709 -2.350 2.488 1.00 97.12 97 TYR A O 1
ATOM 711 N N . ALA A 1 98 ? 5.105 -4.566 2.361 1.00 95.50 98 ALA A N 1
ATOM 712 C CA . ALA A 1 98 ? 6.122 -4.509 1.320 1.00 95.50 98 ALA A CA 1
ATOM 713 C C . ALA A 1 98 ? 5.614 -5.138 0.020 1.00 95.50 98 ALA A C 1
ATOM 715 O O . ALA A 1 98 ? 4.647 -5.904 -0.007 1.00 95.50 98 ALA A O 1
ATOM 716 N N . TYR A 1 99 ? 6.304 -4.819 -1.065 1.00 94.69 99 TYR A N 1
ATOM 717 C CA . TYR A 1 99 ? 6.046 -5.351 -2.393 1.00 94.69 99 TYR A CA 1
ATOM 718 C C . TYR A 1 99 ? 7.367 -5.538 -3.130 1.00 94.69 99 TYR A C 1
ATOM 720 O O . TYR A 1 99 ? 8.348 -4.857 -2.843 1.00 94.69 99 TYR A O 1
ATOM 728 N N . ALA A 1 100 ? 7.403 -6.472 -4.074 1.00 92.25 100 ALA A N 1
ATOM 729 C CA . ALA A 1 100 ? 8.560 -6.692 -4.932 1.00 92.25 100 ALA A CA 1
ATOM 730 C C . ALA A 1 100 ? 8.357 -6.010 -6.287 1.00 92.25 100 ALA A C 1
ATOM 732 O O . ALA A 1 100 ? 7.227 -5.902 -6.756 1.00 92.25 100 ALA A O 1
ATOM 733 N N . TYR A 1 101 ? 9.442 -5.596 -6.937 1.00 92.00 101 TYR A N 1
ATOM 734 C CA . TYR A 1 101 ? 9.389 -4.970 -8.258 1.00 92.00 101 TYR A CA 1
ATOM 735 C C . TYR A 1 101 ? 10.311 -5.698 -9.239 1.00 92.00 101 TYR A C 1
ATOM 737 O O . TYR A 1 101 ? 11.506 -5.847 -8.985 1.00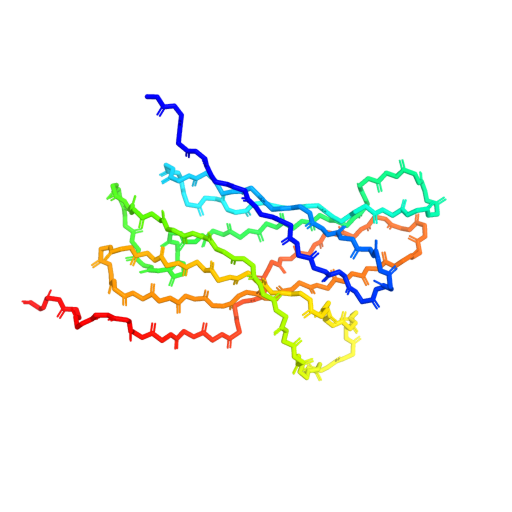 92.00 101 TYR A O 1
ATOM 745 N N . GLY A 1 102 ? 9.764 -6.134 -10.373 1.00 89.75 102 GLY A N 1
ATOM 746 C CA . GLY A 1 102 ? 10.515 -6.704 -11.488 1.00 89.75 102 GLY A CA 1
ATOM 747 C C . GLY A 1 102 ? 10.658 -5.704 -12.636 1.00 89.75 102 GLY A C 1
ATOM 748 O O . GLY A 1 102 ? 9.665 -5.171 -13.128 1.00 89.75 102 GLY A O 1
ATOM 749 N N . SER A 1 103 ? 11.892 -5.475 -13.092 1.00 84.38 103 SER A N 1
ATOM 750 C CA . SER A 1 103 ? 12.208 -4.515 -14.163 1.00 84.38 103 SER A CA 1
ATOM 751 C C . SER A 1 103 ? 12.205 -5.107 -15.577 1.00 84.38 103 SER A C 1
ATOM 753 O O . SER A 1 103 ? 12.294 -4.358 -16.541 1.00 84.38 103 SER A O 1
ATOM 755 N N . GLY A 1 104 ? 12.125 -6.433 -15.731 1.00 84.62 104 GLY A N 1
ATOM 756 C CA . GLY A 1 104 ? 12.132 -7.081 -17.048 1.00 84.62 104 GLY A CA 1
ATOM 757 C C . GLY A 1 104 ? 10.801 -6.963 -17.801 1.00 84.62 104 GLY A C 1
ATOM 758 O O . GLY A 1 104 ? 9.789 -6.564 -17.238 1.00 84.62 104 GLY A O 1
ATOM 759 N N . ASN A 1 105 ? 10.769 -7.412 -19.058 1.00 82.81 105 ASN A N 1
ATOM 760 C CA . ASN A 1 105 ? 9.592 -7.334 -19.948 1.00 82.81 105 ASN A CA 1
ATOM 761 C C . ASN A 1 105 ? 8.435 -8.295 -19.602 1.00 82.81 105 ASN A C 1
ATOM 763 O O . ASN A 1 105 ? 7.565 -8.549 -20.432 1.00 82.81 105 ASN A O 1
ATOM 767 N N . ARG A 1 106 ? 8.442 -8.890 -18.407 1.00 85.06 106 ARG A N 1
ATOM 768 C CA . ARG A 1 106 ? 7.410 -9.829 -17.956 1.00 85.06 106 ARG A CA 1
ATOM 769 C C . ARG A 1 106 ? 6.400 -9.104 -17.075 1.00 85.06 106 ARG A C 1
ATOM 771 O O . ARG A 1 106 ? 6.752 -8.176 -16.348 1.00 85.06 106 ARG A O 1
ATOM 778 N N . THR A 1 107 ? 5.159 -9.574 -17.103 1.00 87.06 107 THR A N 1
ATOM 779 C CA . THR A 1 107 ? 4.150 -9.173 -16.123 1.00 87.06 107 THR A CA 1
ATOM 780 C C . THR A 1 107 ? 4.351 -9.959 -14.836 1.00 87.06 107 THR A C 1
ATOM 782 O O . THR A 1 107 ? 4.491 -11.181 -14.860 1.00 87.06 107 THR A O 1
ATOM 785 N N . PHE A 1 108 ? 4.345 -9.253 -13.713 1.00 88.00 108 PHE A N 1
ATOM 786 C CA . PHE A 1 108 ? 4.418 -9.811 -12.375 1.00 88.00 108 PHE A CA 1
ATOM 787 C C . PHE A 1 108 ? 3.103 -9.542 -11.646 1.00 88.00 108 PHE A C 1
ATOM 789 O O . PHE A 1 108 ? 2.605 -8.414 -11.622 1.00 88.00 108 PHE A O 1
ATOM 796 N N . GLN A 1 109 ? 2.543 -10.584 -11.043 1.00 92.12 109 GLN A N 1
ATOM 797 C CA . GLN A 1 109 ? 1.395 -10.490 -10.150 1.00 92.12 109 GLN A CA 1
ATOM 798 C C . GLN A 1 109 ? 1.848 -11.012 -8.794 1.00 92.12 109 GLN A C 1
ATOM 800 O O . GLN A 1 109 ? 2.182 -12.188 -8.675 1.00 92.12 109 GLN A O 1
ATOM 805 N N . ASN A 1 110 ? 1.924 -10.132 -7.800 1.00 89.94 110 ASN A N 1
ATOM 806 C CA . ASN A 1 110 ? 2.424 -10.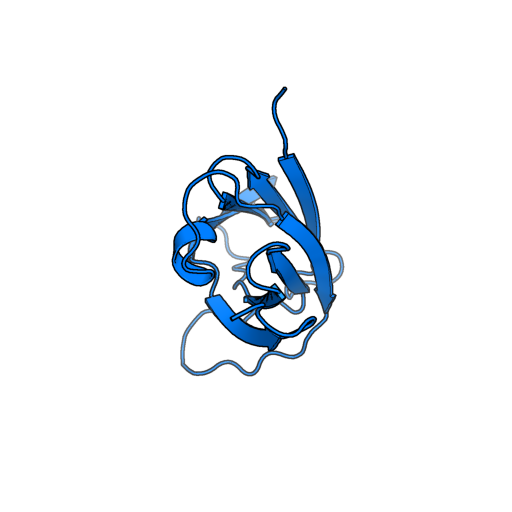472 -6.472 1.00 89.94 110 ASN A CA 1
ATOM 807 C C . ASN A 1 110 ? 1.431 -10.015 -5.409 1.00 89.94 110 ASN A C 1
ATOM 809 O O . ASN A 1 110 ? 0.793 -8.976 -5.543 1.00 89.94 110 ASN A O 1
ATOM 813 N N . GLU A 1 111 ? 1.323 -10.756 -4.317 1.00 93.25 111 GLU A N 1
ATOM 814 C CA . GLU A 1 111 ? 0.593 -10.271 -3.150 1.00 93.25 111 GLU A CA 1
ATOM 815 C C . GLU A 1 111 ? 1.450 -9.258 -2.377 1.00 93.25 111 GLU A C 1
ATOM 817 O O . GLU A 1 111 ? 2.677 -9.389 -2.320 1.00 93.25 111 GLU A O 1
ATOM 822 N N . LEU A 1 112 ? 0.815 -8.260 -1.756 1.00 95.38 112 LEU A N 1
ATOM 823 C CA . LEU A 1 112 ? 1.516 -7.440 -0.768 1.00 95.38 112 LEU A CA 1
ATOM 824 C C . LEU A 1 112 ? 1.859 -8.294 0.452 1.00 95.38 112 LEU A C 1
ATOM 826 O O . LEU A 1 112 ? 1.026 -9.041 0.975 1.00 95.38 112 LEU A O 1
ATOM 830 N N . GLN A 1 113 ? 3.088 -8.155 0.928 1.00 94.31 113 GLN A N 1
ATOM 831 C CA . GLN A 1 113 ? 3.582 -8.893 2.080 1.00 94.31 113 GLN A CA 1
ATOM 832 C C . GLN A 1 113 ? 3.363 -8.069 3.342 1.00 94.31 113 GLN A C 1
ATOM 834 O O . GLN A 1 113 ? 3.892 -6.964 3.446 1.00 94.31 113 GLN A O 1
ATOM 839 N N . LEU A 1 114 ? 2.607 -8.601 4.304 1.00 95.44 114 LEU A N 1
ATOM 840 C CA . LEU A 1 114 ? 2.525 -8.029 5.648 1.00 95.44 114 LEU A CA 1
ATOM 841 C C . LEU A 1 114 ? 3.868 -8.244 6.360 1.00 95.44 114 LEU A C 1
ATOM 843 O O . LEU A 1 114 ? 4.272 -9.381 6.589 1.00 95.44 114 LEU A O 1
ATOM 847 N N . ILE A 1 115 ? 4.557 -7.154 6.689 1.00 94.94 115 ILE A N 1
ATOM 848 C CA . ILE A 1 115 ? 5.896 -7.180 7.291 1.00 94.94 115 ILE A CA 1
ATOM 849 C C . ILE A 1 115 ? 5.831 -7.064 8.807 1.00 94.94 115 ILE A C 1
ATOM 851 O O . ILE A 1 115 ? 6.516 -7.794 9.520 1.00 94.94 115 ILE A O 1
ATOM 855 N N . ALA A 1 116 ? 5.044 -6.113 9.300 1.00 94.62 116 ALA A N 1
ATOM 856 C CA . ALA A 1 116 ? 4.974 -5.803 10.717 1.00 94.62 116 ALA A CA 1
ATOM 857 C C . ALA A 1 116 ? 3.646 -5.135 11.064 1.00 94.62 116 ALA A C 1
ATOM 859 O O . ALA A 1 116 ? 3.003 -4.521 10.210 1.00 94.62 116 ALA A O 1
ATOM 860 N N . SER A 1 117 ? 3.298 -5.209 12.344 1.00 96.38 117 SER A N 1
ATOM 861 C CA . SER A 1 117 ? 2.133 -4.556 12.929 1.00 96.38 117 SER A CA 1
ATOM 862 C C . SER A 1 117 ? 2.533 -3.897 14.243 1.00 96.38 117 SER A C 1
ATOM 864 O O . SER A 1 117 ? 3.317 -4.472 15.001 1.00 96.38 117 SER A O 1
ATOM 866 N N . PHE A 1 118 ? 1.982 -2.724 14.545 1.00 94.06 118 PHE A N 1
ATOM 867 C CA . PHE A 1 118 ? 2.086 -2.132 15.879 1.00 94.06 118 PHE A CA 1
ATOM 868 C C . PHE A 1 118 ? 0.766 -1.467 16.302 1.00 94.06 118 PHE A C 1
ATOM 870 O O . PHE A 1 118 ? 0.055 -0.922 15.454 1.00 94.06 118 PHE A O 1
ATOM 877 N N . PRO A 1 119 ? 0.411 -1.501 17.598 1.00 94.75 119 PRO A N 1
ATOM 878 C CA . PRO A 1 119 ? -0.754 -0.790 18.112 1.00 94.75 119 PRO A CA 1
ATOM 879 C C . PRO A 1 119 ? -0.441 0.701 18.300 1.00 94.75 119 PRO A C 1
ATOM 881 O O . PRO A 1 119 ? 0.531 1.050 18.968 1.00 94.75 119 PRO A O 1
ATOM 884 N N . TRP A 1 120 ? -1.265 1.590 17.739 1.00 86.50 120 TRP A N 1
ATOM 885 C CA . TRP A 1 120 ? -1.143 3.048 17.921 1.00 86.50 120 TRP A CA 1
ATOM 886 C C . TRP A 1 120 ? -2.091 3.597 18.994 1.00 86.50 120 TRP A C 1
ATOM 888 O O . TRP A 1 120 ? -1.863 4.677 19.537 1.00 86.50 120 TRP A O 1
ATOM 898 N N . ARG A 1 121 ? -3.135 2.835 19.332 1.00 81.06 121 ARG A N 1
ATOM 899 C CA . ARG A 1 121 ? -4.003 3.065 20.490 1.00 81.06 121 ARG A CA 1
ATOM 900 C C . ARG A 1 121 ? -4.350 1.728 21.138 1.00 81.06 121 ARG A C 1
ATOM 902 O O . ARG A 1 121 ? -4.337 0.695 20.475 1.00 81.06 121 ARG A O 1
ATOM 909 N N . GLN A 1 122 ? -4.645 1.747 22.433 1.00 68.62 122 GLN A N 1
ATOM 910 C CA . GLN A 1 122 ? -5.071 0.554 23.160 1.00 68.62 122 GLN A CA 1
ATOM 911 C C . GLN A 1 122 ? -6.404 0.060 22.573 1.00 68.62 122 GLN A C 1
ATOM 913 O O . GLN A 1 122 ? -7.303 0.874 22.345 1.00 68.62 122 GLN A O 1
ATOM 918 N N . SER A 1 123 ? -6.534 -1.243 22.300 1.00 57.84 123 SER A N 1
ATOM 919 C CA . SER A 1 123 ? -7.835 -1.816 21.951 1.00 57.84 123 SER A CA 1
ATOM 920 C C . SER A 1 123 ? -8.773 -1.567 23.130 1.00 57.84 123 SER A C 1
ATOM 922 O O . SER A 1 123 ? -8.444 -1.921 24.263 1.00 57.84 123 SER A O 1
ATOM 924 N N . LEU A 1 124 ? -9.902 -0.899 22.891 1.00 54.94 124 LEU A N 1
ATOM 925 C CA . LEU A 1 124 ? -10.958 -0.820 23.893 1.00 54.94 124 LEU A CA 1
ATOM 926 C C . LEU A 1 124 ? -11.505 -2.243 24.036 1.00 54.94 124 LEU A C 1
ATOM 928 O O . LEU A 1 124 ? -12.205 -2.718 23.144 1.00 54.94 124 LEU A O 1
ATOM 932 N N . ASN A 1 125 ? -11.066 -2.937 25.086 1.00 49.22 125 ASN A N 1
ATOM 933 C CA . ASN A 1 125 ? -11.644 -4.212 25.502 1.00 49.22 125 ASN A CA 1
ATOM 934 C C . ASN A 1 125 ? -13.071 -3.998 26.002 1.00 49.22 125 ASN A C 1
ATOM 936 O O . ASN A 1 125 ? -13.291 -2.978 26.698 1.00 49.22 125 ASN A O 1
#

Secondary structure (DSSP, 8-state):
---EEEEEEE-SSTT-EEEEEEETTTTEEEEEEEETTTTEEEEEEEEEHHHHHT--TT--EEEEEEE--PPP-SSSSPBPSEEEEEEETTTTEEEEEE-B---SSS-EEEEPEEEEEEESS----

Nearest PDB structures (foldseek):
  8h15-assembly1_C  TM=3.155E-01  e=2.188E-01  Severe acute respiratory syndrome coronavirus
  7mtc-assembly1_B  TM=5.877E-01  e=3.388E+00  Severe acute respiratory syndrome coronavirus 2
  8h15-assembly1_A  TM=2.971E-01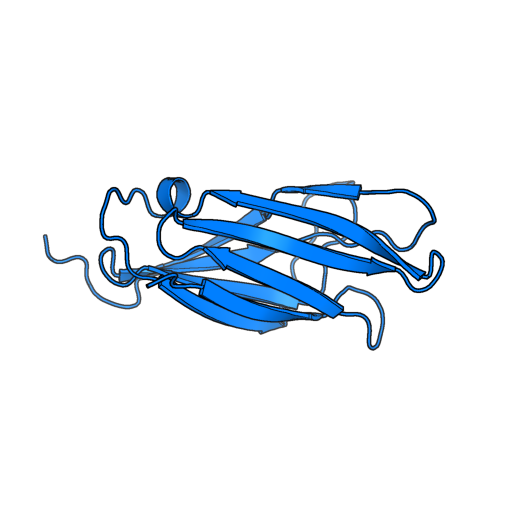  e=9.095E-01  Severe acute respiratory syndrome coronavirus
  7v24-assembly1_A  TM=2.142E-01  e=1.489E+00  Severe acute respiratory syndrome coronavirus 2

Radius of gyration: 14.8 Å; Cα contacts (8 Å, |Δi|>4): 287; chains: 1; bounding box: 36×24×47 Å

Foldseek 3Di:
DFDKDKDWWAFQDVVWIKIWMARQQQRKIKIFTQAPVQRGGQEIEIDRVCVVLVHDGPWGKDKDKDFDDDDDPDDDAHWTRMWMWMDTVQSQKIWIWIDHDDRDPHRHYDYIDTDDMDGNDDNPD

Mean predicted aligned error: 4.84 Å

pLDDT: mean 89.97, std 10.87, range [49.22, 98.56]

Solvent-accessible surface area (backbone atoms only — not comparable to full-atom values): 7081 Å² total; per-residue (Å²): 129,94,54,70,50,72,47,61,29,41,32,71,51,88,97,33,48,25,44,34,40,33,37,42,83,73,28,39,35,38,34,36,26,60,29,82,84,75,73,40,73,35,32,36,35,42,44,61,46,32,69,76,66,71,50,65,91,88,55,43,70,48,76,48,53,48,76,47,91,65,81,70,90,65,98,64,72,56,52,17,37,15,29,40,40,37,33,37,61,82,66,19,38,32,39,33,33,38,43,62,58,74,80,61,94,58,75,43,80,46,66,53,41,81,74,49,73,49,74,82,45,81,65,87,124